Protein AF-A0A524IJQ8-F1 (afdb_monomer_lite)

Structure (mmCIF, N/CA/C/O backbone):
data_AF-A0A524IJQ8-F1
#
_entry.id   AF-A0A524IJQ8-F1
#
loop_
_atom_site.group_PDB
_atom_site.id
_atom_site.type_symbol
_atom_site.label_atom_id
_atom_site.label_alt_id
_atom_site.label_comp_id
_atom_site.label_asym_id
_atom_site.label_entity_id
_atom_site.label_seq_id
_atom_site.pdbx_PDB_ins_code
_atom_site.Cartn_x
_atom_site.Cartn_y
_atom_site.Cartn_z
_atom_site.occupancy
_atom_site.B_iso_or_equiv
_atom_site.auth_seq_id
_atom_site.auth_comp_id
_atom_site.auth_asym_id
_atom_site.auth_atom_id
_atom_site.pdbx_PDB_model_num
ATOM 1 N N . MET A 1 1 ? -50.136 13.865 43.814 1.00 52.06 1 MET A N 1
ATOM 2 C CA . MET A 1 1 ? -49.614 14.263 42.482 1.00 52.06 1 MET A CA 1
ATOM 3 C C . MET A 1 1 ? -48.362 13.489 42.038 1.00 52.06 1 MET A C 1
ATOM 5 O O . MET A 1 1 ? -48.319 13.094 40.882 1.00 52.06 1 MET A O 1
ATOM 9 N N . ARG A 1 2 ? -47.413 13.146 42.930 1.00 57.34 2 ARG A N 1
ATOM 10 C CA . ARG A 1 2 ? -46.189 12.368 42.601 1.00 57.34 2 ARG A CA 1
ATOM 11 C C . ARG A 1 2 ? -46.403 10.997 41.925 1.00 57.34 2 ARG A C 1
ATOM 13 O O . ARG A 1 2 ? -45.653 10.649 41.022 1.00 57.34 2 ARG A O 1
ATOM 20 N N . LYS A 1 3 ? -47.441 10.234 42.301 1.00 52.66 3 LYS A N 1
ATOM 21 C CA . LYS A 1 3 ? -47.717 8.907 41.701 1.00 52.66 3 LYS A CA 1
ATOM 22 C C . LYS A 1 3 ? -48.131 8.968 40.224 1.00 52.66 3 LYS A C 1
ATOM 24 O O . LYS A 1 3 ? -47.786 8.068 39.473 1.00 52.66 3 LYS A O 1
ATOM 29 N N . ARG A 1 4 ? -48.835 10.026 39.796 1.00 54.62 4 ARG A N 1
ATOM 30 C CA . ARG A 1 4 ? -49.252 10.182 38.390 1.00 54.62 4 ARG A CA 1
ATOM 31 C C . ARG A 1 4 ? -48.073 10.568 37.496 1.00 54.62 4 ARG A C 1
ATOM 33 O O . ARG A 1 4 ? -47.954 9.999 36.426 1.00 54.62 4 ARG A O 1
ATOM 40 N N . GLN A 1 5 ? -47.176 11.437 37.976 1.00 55.03 5 GLN A N 1
ATOM 41 C CA . GLN A 1 5 ? -45.940 11.814 37.269 1.00 55.03 5 GLN A CA 1
ATOM 42 C C . GLN A 1 5 ? -44.967 10.638 37.093 1.00 55.03 5 GLN A C 1
ATOM 44 O O . GLN A 1 5 ? -44.338 10.510 36.049 1.00 55.03 5 GLN A O 1
ATOM 49 N N . SER A 1 6 ? -44.861 9.758 38.093 1.00 57.97 6 SER A N 1
ATOM 50 C CA . SER A 1 6 ? -44.009 8.562 38.022 1.00 57.97 6 SER A CA 1
ATOM 51 C C . SER A 1 6 ? -44.513 7.533 36.998 1.00 57.97 6 SER A C 1
ATOM 53 O O . SER A 1 6 ? -43.705 6.874 36.338 1.00 57.97 6 SER A O 1
ATOM 55 N N . LEU A 1 7 ? -45.836 7.438 36.817 1.00 56.56 7 LEU A N 1
ATOM 56 C CA . LEU A 1 7 ? -46.455 6.529 35.853 1.00 56.56 7 LEU A CA 1
ATOM 57 C C . LEU A 1 7 ? -46.285 7.021 34.405 1.00 56.56 7 LEU A C 1
ATOM 59 O O . LEU A 1 7 ? -45.946 6.228 33.531 1.00 56.56 7 LEU A O 1
ATOM 63 N N . THR A 1 8 ? -46.444 8.326 34.148 1.00 59.12 8 THR A N 1
ATOM 64 C CA . THR A 1 8 ? -46.212 8.906 32.812 1.00 59.12 8 THR A CA 1
ATOM 65 C C . THR A 1 8 ? -44.748 8.835 32.391 1.00 59.12 8 THR A C 1
ATOM 67 O O . THR A 1 8 ? -44.467 8.551 31.230 1.00 59.12 8 THR A O 1
ATOM 70 N N . LEU A 1 9 ? -43.810 9.035 33.322 1.00 57.03 9 LEU A N 1
ATOM 71 C CA . LEU A 1 9 ? -42.379 8.960 33.018 1.00 57.03 9 LEU A CA 1
ATOM 72 C C . LEU A 1 9 ? -41.933 7.525 32.679 1.00 57.03 9 LEU A C 1
ATOM 74 O O . LEU A 1 9 ? -41.137 7.329 31.765 1.00 57.03 9 LEU A O 1
ATOM 78 N N . SER A 1 10 ? -42.498 6.517 33.353 1.00 57.72 10 SER A N 1
ATOM 79 C CA . SER A 1 10 ? -42.191 5.104 33.077 1.00 57.72 10 SER A CA 1
ATOM 80 C C . SER A 1 10 ? -42.754 4.625 31.734 1.00 57.72 10 SER A C 1
ATOM 82 O O . SER A 1 10 ? -42.102 3.843 31.045 1.00 57.72 10 SER A O 1
ATOM 84 N N . LEU A 1 11 ? -43.926 5.124 31.319 1.00 58.53 11 LEU A N 1
ATOM 85 C CA . LEU A 1 11 ? -44.509 4.792 30.012 1.00 58.53 11 LEU A CA 1
ATOM 86 C C . LEU A 1 11 ? -43.694 5.372 28.843 1.00 58.53 11 LEU A C 1
ATOM 88 O O . LEU A 1 11 ? -43.499 4.699 27.833 1.00 58.53 11 LEU A O 1
ATOM 92 N N . LEU A 1 12 ? -43.192 6.604 28.991 1.00 58.44 12 LEU A N 1
ATOM 93 C CA . LEU A 1 12 ? -42.365 7.278 27.982 1.00 58.44 12 LEU A CA 1
ATOM 94 C C . LEU A 1 12 ? -41.006 6.590 27.784 1.00 58.44 12 LEU A C 1
ATOM 96 O O . LEU A 1 12 ? -40.560 6.435 26.650 1.00 58.44 12 LEU A O 1
ATOM 100 N N . VAL A 1 13 ? -40.370 6.131 28.865 1.00 58.72 13 VAL A N 1
ATOM 101 C CA . VAL A 1 13 ? -39.088 5.405 28.791 1.00 58.72 13 VAL A CA 1
ATOM 102 C C . VAL A 1 13 ? -39.280 3.975 28.270 1.00 58.72 13 VAL A C 1
ATOM 104 O O . VAL A 1 13 ? -38.488 3.513 27.450 1.00 58.72 13 VAL A O 1
ATOM 107 N N . GLY A 1 14 ? -40.355 3.290 28.676 1.00 56.75 14 GLY A N 1
ATOM 108 C CA . GLY A 1 14 ? -40.681 1.947 28.184 1.00 56.75 14 GLY A CA 1
ATOM 109 C C . GLY A 1 14 ? -40.996 1.912 26.684 1.00 56.75 14 GLY A C 1
ATOM 110 O O . GLY A 1 14 ? -40.510 1.031 25.981 1.00 56.75 14 GLY A O 1
ATOM 111 N N . GLY A 1 15 ? -41.737 2.899 26.166 1.00 57.28 15 GLY A N 1
ATOM 112 C CA . GLY A 1 15 ? -42.049 2.999 24.733 1.00 57.28 15 GLY A CA 1
ATOM 113 C C . GLY A 1 15 ? -40.821 3.248 23.848 1.00 57.28 15 GLY A C 1
ATOM 114 O O . GLY A 1 15 ? -40.739 2.712 22.744 1.00 57.28 15 GLY A O 1
ATOM 115 N N . LEU A 1 16 ? -39.831 3.997 24.348 1.00 54.72 16 LEU A N 1
ATOM 116 C CA . LEU A 1 16 ? -38.603 4.303 23.607 1.00 54.72 16 LEU A CA 1
ATOM 117 C C . LEU A 1 16 ? -37.704 3.065 23.421 1.00 54.72 16 LEU A C 1
ATOM 119 O O . LEU A 1 16 ? -37.054 2.921 22.387 1.00 54.72 16 LEU A O 1
ATOM 123 N N . LEU A 1 17 ? -37.703 2.144 24.391 1.00 55.06 17 LEU A N 1
ATOM 124 C CA . LEU A 1 17 ? -36.926 0.899 24.334 1.00 55.06 17 LEU A CA 1
ATOM 125 C C . LEU A 1 17 ? -37.560 -0.163 23.419 1.00 55.06 17 LEU A C 1
ATOM 127 O O . LEU A 1 17 ? -36.838 -0.961 22.826 1.00 55.06 17 LEU A O 1
ATOM 131 N N . ILE A 1 18 ? -38.888 -0.149 23.253 1.00 56.28 18 ILE A N 1
ATOM 132 C CA . ILE A 1 18 ? -39.617 -1.076 22.365 1.00 56.28 18 ILE A CA 1
ATOM 133 C C . ILE A 1 18 ? -39.489 -0.659 20.889 1.00 56.28 18 ILE A C 1
ATOM 135 O O . ILE A 1 18 ? -39.557 -1.506 20.003 1.00 56.28 18 ILE A O 1
ATOM 139 N N . ALA A 1 19 ? -39.263 0.629 20.607 1.00 54.00 19 ALA A N 1
ATOM 140 C CA . ALA A 1 19 ? -39.053 1.130 19.248 1.00 54.00 19 ALA A CA 1
ATOM 141 C C . ALA A 1 19 ? -37.612 0.941 18.735 1.00 54.00 19 ALA A C 1
ATOM 143 O O . ALA A 1 19 ? -37.400 0.914 17.525 1.00 54.00 19 ALA A O 1
ATOM 144 N N . ALA A 1 20 ? -36.626 0.769 19.623 1.00 55.12 20 ALA A N 1
ATOM 145 C CA . ALA A 1 20 ? -35.216 0.592 19.261 1.00 55.12 20 ALA A CA 1
ATOM 146 C C . ALA A 1 20 ? -34.930 -0.558 18.259 1.00 55.12 20 ALA A C 1
ATOM 148 O O . ALA A 1 20 ? -34.135 -0.343 17.341 1.00 55.12 20 ALA A O 1
ATOM 149 N N . PRO A 1 21 ? -35.574 -1.744 18.345 1.00 57.12 21 PRO A N 1
ATOM 150 C CA . PRO A 1 21 ? -35.348 -2.827 17.387 1.00 57.12 21 PRO A CA 1
ATOM 151 C C . PRO A 1 21 ? -35.905 -2.502 15.995 1.00 57.12 21 PRO A C 1
ATOM 153 O O . PRO A 1 21 ? -35.326 -2.915 14.995 1.00 57.12 21 PRO A O 1
ATOM 156 N N . LEU A 1 22 ? -36.991 -1.722 15.910 1.00 53.06 22 LEU A N 1
ATOM 157 C CA . LEU A 1 22 ? -37.611 -1.332 14.637 1.00 53.06 22 LEU A CA 1
ATOM 158 C C . LEU A 1 22 ? -36.740 -0.343 13.846 1.00 53.06 22 LEU A C 1
ATOM 160 O O . LEU A 1 22 ? -36.804 -0.317 12.620 1.00 53.06 22 LEU A O 1
ATOM 164 N N . VAL A 1 23 ? -35.879 0.426 14.524 1.00 55.62 23 VAL A N 1
ATOM 165 C CA . VAL A 1 23 ? -34.910 1.324 13.869 1.00 55.62 23 VAL A CA 1
ATOM 166 C C . VAL A 1 23 ? -33.710 0.563 13.288 1.00 55.62 23 VAL A C 1
ATOM 168 O O . VAL A 1 23 ? -33.052 1.062 12.381 1.00 55.62 23 VAL A O 1
ATOM 171 N N . ALA A 1 24 ? -33.433 -0.658 13.763 1.00 56.47 24 ALA A N 1
ATOM 172 C CA . ALA A 1 24 ? -32.321 -1.480 13.278 1.00 56.47 24 ALA A CA 1
ATOM 173 C C . ALA A 1 24 ? -32.620 -2.188 11.938 1.00 56.47 24 ALA A C 1
ATOM 175 O O . ALA A 1 24 ? -31.696 -2.645 11.266 1.00 56.47 24 ALA A O 1
ATOM 176 N N . GLN A 1 25 ? -33.890 -2.255 11.518 1.00 57.88 25 GLN A N 1
ATOM 177 C CA . GLN A 1 25 ? -34.320 -2.976 10.312 1.00 57.88 25 GLN A CA 1
ATOM 178 C C . GLN A 1 25 ? -33.968 -2.254 8.994 1.00 57.88 25 GLN A C 1
ATOM 180 O O . GLN A 1 25 ? -33.978 -2.878 7.936 1.00 57.88 25 GLN A O 1
ATOM 185 N N . ALA A 1 26 ? -33.648 -0.955 9.036 1.00 62.47 26 ALA A N 1
ATOM 186 C CA . ALA A 1 26 ? -33.332 -0.152 7.847 1.00 62.47 26 ALA A CA 1
ATOM 187 C C . ALA A 1 26 ? -31.846 -0.202 7.436 1.00 62.47 26 ALA A C 1
ATOM 189 O O . ALA A 1 26 ? -31.454 0.440 6.460 1.00 62.47 26 ALA A O 1
ATOM 190 N N . GLY A 1 27 ? -31.014 -0.943 8.177 1.00 72.38 27 GLY A N 1
ATOM 191 C CA . GLY A 1 27 ? -29.563 -0.798 8.094 1.00 72.38 27 GLY A CA 1
ATOM 192 C C . GLY A 1 27 ? -29.102 0.550 8.664 1.00 72.38 27 GLY A C 1
ATOM 193 O O . GLY A 1 27 ? -29.866 1.506 8.789 1.00 72.38 27 GLY A O 1
ATOM 194 N N . GLY A 1 28 ? -27.837 0.627 9.069 1.00 74.50 28 GLY A N 1
ATOM 195 C CA . GLY A 1 28 ? -27.259 1.827 9.668 1.00 74.50 28 GLY A CA 1
ATOM 196 C C . GLY A 1 28 ? -25.910 2.157 9.049 1.00 74.50 28 GLY A C 1
ATOM 197 O O . GLY A 1 28 ? -25.161 1.265 8.655 1.00 74.50 28 GLY A O 1
ATOM 198 N N . THR A 1 29 ? -25.580 3.444 8.983 1.00 76.94 29 THR A N 1
ATOM 199 C CA . THR A 1 29 ? -24.256 3.893 8.543 1.00 76.94 29 THR A CA 1
ATOM 200 C C . THR A 1 29 ? -23.332 4.010 9.747 1.00 76.94 29 THR A C 1
ATOM 202 O O . THR A 1 29 ? -23.527 4.875 10.602 1.00 76.94 29 THR A O 1
ATOM 205 N N . ILE A 1 30 ? -22.285 3.187 9.789 1.00 78.50 30 ILE A N 1
ATOM 206 C CA . ILE A 1 30 ? -21.204 3.335 10.767 1.00 78.50 30 ILE A CA 1
ATOM 207 C C . ILE A 1 30 ? -20.229 4.393 10.243 1.00 7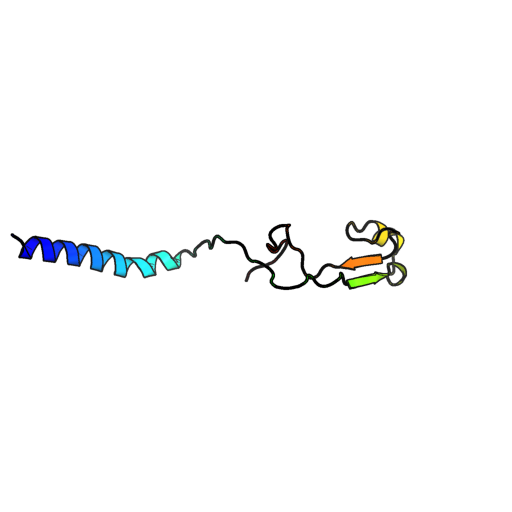8.50 30 ILE A C 1
ATOM 209 O O . ILE A 1 30 ? -19.685 4.266 9.147 1.00 78.50 30 ILE A O 1
ATOM 213 N N . LYS A 1 31 ? -20.006 5.453 11.025 1.00 86.56 31 LYS A N 1
ATOM 214 C CA . LYS A 1 31 ? -18.980 6.467 10.747 1.00 86.56 31 LYS A CA 1
ATOM 215 C C . LYS A 1 31 ? -17.797 6.250 11.679 1.00 86.56 31 LYS A C 1
ATOM 217 O O . LYS A 1 31 ? -17.970 6.170 12.890 1.00 86.56 31 LYS A O 1
ATOM 222 N N . GLY A 1 32 ? -16.595 6.191 11.120 1.00 88.38 32 GLY A N 1
ATOM 223 C CA . GLY A 1 32 ? -15.373 6.015 11.895 1.00 88.38 32 GLY A CA 1
ATOM 224 C C . GLY A 1 32 ? -14.136 5.949 11.011 1.00 88.38 32 GLY A C 1
ATOM 225 O O . GLY A 1 32 ? -14.233 5.941 9.785 1.00 88.38 32 GLY A O 1
ATOM 226 N N . LYS A 1 33 ? -12.965 5.908 11.649 1.00 90.81 33 LYS A N 1
ATOM 227 C CA . LYS A 1 33 ? -11.676 5.703 10.986 1.00 90.81 33 LYS A CA 1
ATOM 228 C C . LYS A 1 33 ? -11.133 4.337 11.378 1.00 90.81 33 LYS A C 1
ATOM 230 O O . LYS A 1 33 ? -10.933 4.082 12.562 1.00 90.81 33 LYS A O 1
ATOM 235 N N . VAL A 1 34 ? -10.846 3.496 10.389 1.00 91.31 34 VAL A N 1
ATOM 236 C CA . VAL A 1 34 ? -10.118 2.244 10.611 1.00 91.31 34 VAL A CA 1
ATOM 237 C C . VAL A 1 34 ? -8.628 2.546 10.544 1.00 91.31 34 VAL A C 1
ATOM 239 O O . VAL A 1 34 ? -8.143 3.079 9.547 1.00 91.31 34 VAL A O 1
ATOM 242 N N . THR A 1 35 ? -7.901 2.247 11.614 1.00 93.69 35 THR A N 1
ATOM 243 C CA . THR A 1 35 ? -6.461 2.507 11.711 1.00 93.69 35 THR A CA 1
ATOM 244 C C . THR A 1 35 ? -5.665 1.220 11.606 1.00 93.69 35 THR A C 1
ATOM 246 O O . THR A 1 35 ? -5.981 0.247 12.288 1.00 93.69 35 THR A O 1
ATOM 249 N N . PHE A 1 36 ? -4.593 1.237 10.818 1.00 93.12 36 PHE A N 1
ATOM 250 C CA . PHE A 1 36 ? -3.634 0.139 10.772 1.00 93.12 36 PHE A CA 1
ATOM 251 C C . PHE A 1 36 ? -2.622 0.267 11.915 1.00 93.12 36 PHE A C 1
ATOM 253 O O . PHE A 1 36 ? -1.951 1.295 12.061 1.00 93.12 36 PHE A O 1
ATOM 260 N N . SER A 1 37 ? -2.503 -0.778 12.731 1.00 92.19 37 SER A N 1
ATOM 261 C CA . SER A 1 37 ? -1.489 -0.871 13.778 1.00 92.19 37 SER A CA 1
ATOM 262 C C . SER A 1 37 ? -0.225 -1.553 13.242 1.00 92.19 37 SER A C 1
ATOM 264 O O . SER A 1 37 ? -0.281 -2.487 12.451 1.00 92.19 37 SER A O 1
ATOM 266 N N . GLY A 1 38 ? 0.944 -1.077 13.677 1.00 91.31 38 GLY A N 1
ATOM 267 C CA . GLY A 1 38 ? 2.237 -1.647 13.286 1.00 91.31 38 GLY A CA 1
ATOM 268 C C . GLY A 1 38 ? 2.908 -0.970 12.088 1.00 91.31 38 GLY A C 1
ATOM 269 O O . GLY A 1 38 ? 2.577 0.156 11.703 1.00 91.31 38 GLY A O 1
ATOM 270 N N . LYS A 1 39 ? 3.936 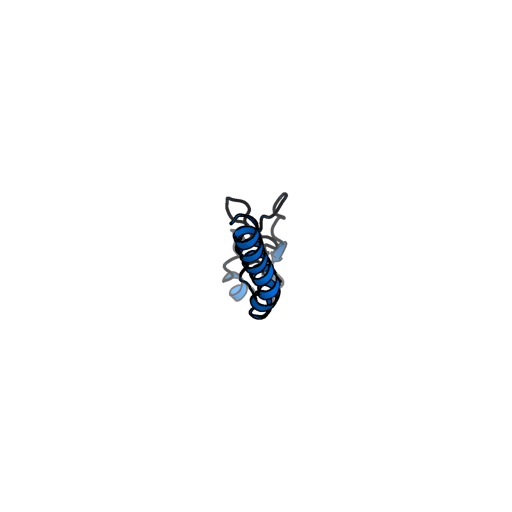-1.639 11.557 1.00 92.88 39 LYS A N 1
ATOM 271 C CA . LYS A 1 39 ? 4.729 -1.166 10.418 1.00 92.88 39 LYS A CA 1
ATOM 272 C C . LYS A 1 39 ? 4.051 -1.600 9.123 1.00 92.88 39 LYS A C 1
ATOM 274 O O . LYS A 1 39 ? 3.760 -2.779 8.955 1.00 92.88 39 LYS A O 1
ATOM 279 N N . VAL A 1 40 ? 3.840 -0.656 8.208 1.00 93.56 40 VAL A N 1
ATOM 280 C CA . VAL A 1 40 ? 3.326 -0.954 6.865 1.00 93.56 40 VAL A CA 1
ATOM 281 C C . VAL A 1 40 ? 4.310 -1.903 6.165 1.00 93.56 40 VAL A C 1
ATOM 283 O O . VAL A 1 40 ? 5.500 -1.571 6.095 1.00 93.56 40 VAL A O 1
ATOM 286 N N . PRO A 1 41 ? 3.857 -3.075 5.683 1.00 94.81 41 PRO A N 1
ATOM 287 C CA . PRO A 1 41 ? 4.716 -3.998 4.955 1.00 94.81 41 PRO A CA 1
ATOM 288 C C . PRO A 1 41 ? 5.330 -3.336 3.714 1.00 94.81 41 PRO A C 1
ATOM 290 O O . PRO A 1 41 ? 4.691 -2.477 3.095 1.00 94.81 41 PRO A O 1
ATOM 293 N N . PRO A 1 42 ? 6.561 -3.711 3.324 1.00 95.06 42 PRO A N 1
ATOM 294 C CA . PRO A 1 42 ? 7.115 -3.256 2.058 1.00 95.06 42 PRO A CA 1
ATOM 295 C C . PRO A 1 42 ? 6.230 -3.732 0.889 1.00 95.06 42 PRO A C 1
ATOM 297 O O . PRO A 1 42 ? 5.620 -4.800 0.982 1.00 95.06 42 PRO A O 1
ATOM 300 N N . PRO A 1 43 ? 6.149 -2.970 -0.217 1.00 95.88 43 PRO A N 1
ATOM 301 C CA . PRO A 1 43 ? 5.402 -3.397 -1.393 1.00 95.88 43 PRO A CA 1
ATOM 302 C C . PRO A 1 43 ? 5.952 -4.706 -1.961 1.00 95.88 43 PRO A C 1
ATOM 304 O O . PRO A 1 43 ? 7.160 -4.935 -1.970 1.00 95.88 43 PRO A O 1
ATOM 307 N N . LYS A 1 44 ? 5.065 -5.539 -2.502 1.00 96.25 44 LYS A N 1
ATOM 308 C CA . LYS A 1 44 ? 5.464 -6.717 -3.267 1.00 96.25 44 LYS A CA 1
ATOM 309 C C . LYS A 1 44 ? 5.898 -6.305 -4.668 1.00 96.25 44 LYS A C 1
ATOM 311 O O . LYS A 1 44 ? 5.196 -5.552 -5.345 1.00 96.25 44 LYS A O 1
ATOM 316 N N . GLU A 1 45 ? 7.029 -6.838 -5.105 1.00 96.12 45 GLU A N 1
ATOM 317 C CA . GLU A 1 45 ? 7.653 -6.493 -6.379 1.00 96.12 45 GLU A CA 1
ATOM 318 C C . GLU A 1 45 ? 7.342 -7.516 -7.470 1.00 96.12 45 GLU A C 1
ATOM 320 O O . GLU A 1 45 ? 7.415 -8.731 -7.262 1.00 96.12 45 GLU A O 1
ATOM 325 N N . PHE A 1 46 ? 7.020 -7.012 -8.661 1.00 95.88 46 PHE A N 1
ATOM 326 C CA . PHE A 1 46 ? 6.838 -7.832 -9.854 1.00 95.88 46 PHE A CA 1
ATOM 327 C C . PHE A 1 46 ? 7.556 -7.202 -11.043 1.00 95.88 46 PHE A C 1
ATOM 329 O O . PHE A 1 46 ? 7.116 -6.179 -11.567 1.00 95.88 46 PHE A O 1
ATOM 336 N N . ALA A 1 47 ? 8.639 -7.833 -11.493 1.00 96.38 47 ALA A N 1
ATOM 337 C CA . ALA A 1 47 ? 9.376 -7.390 -12.671 1.00 96.38 47 ALA A CA 1
ATOM 338 C C . ALA A 1 47 ? 8.498 -7.470 -13.929 1.00 96.38 47 ALA A C 1
ATOM 340 O O . ALA A 1 47 ? 7.933 -8.527 -14.232 1.00 96.38 47 ALA A O 1
ATOM 341 N N . PHE A 1 48 ? 8.407 -6.376 -14.688 1.00 95.88 48 PHE A N 1
ATOM 342 C CA . PHE A 1 48 ? 7.598 -6.314 -15.907 1.00 95.88 48 PHE A CA 1
ATOM 343 C C . PHE A 1 48 ? 8.094 -7.253 -17.007 1.00 95.88 48 PHE A C 1
ATOM 345 O O . PHE A 1 48 ? 7.287 -7.726 -17.803 1.00 95.88 48 PHE A O 1
ATOM 352 N N . SER A 1 49 ? 9.384 -7.597 -17.007 1.00 95.19 49 SER A N 1
ATOM 353 C CA . SER A 1 49 ? 9.987 -8.574 -17.927 1.00 95.19 49 SER A CA 1
ATOM 354 C C . SER A 1 49 ? 9.377 -9.975 -17.837 1.00 95.19 49 SER A C 1
ATOM 356 O O . SER A 1 49 ? 9.491 -10.752 -18.780 1.00 95.19 49 SER A O 1
ATOM 358 N N . LYS A 1 50 ? 8.706 -10.304 -16.726 1.00 94.69 50 LYS A N 1
ATOM 359 C CA . LYS A 1 50 ? 8.020 -11.591 -16.539 1.00 94.69 50 LYS A CA 1
ATOM 360 C C . LYS A 1 50 ? 6.623 -11.634 -17.163 1.00 94.69 50 LYS A C 1
ATOM 362 O O . LYS A 1 50 ? 5.975 -12.675 -17.112 1.00 94.69 50 LYS A O 1
ATOM 367 N N . PHE A 1 51 ? 6.139 -10.522 -17.718 1.00 93.62 51 PHE A N 1
ATOM 368 C CA . PHE A 1 51 ? 4.810 -10.426 -18.314 1.00 93.62 51 PHE A CA 1
ATOM 369 C C . PHE A 1 51 ? 4.899 -10.332 -19.844 1.00 93.62 51 PHE A C 1
ATOM 371 O O . PHE A 1 51 ? 5.835 -9.724 -20.358 1.00 93.62 51 PHE A O 1
ATOM 378 N N . PRO A 1 52 ? 3.909 -10.861 -20.589 1.00 95.19 52 PRO A N 1
ATOM 379 C CA . PRO A 1 52 ? 3.959 -10.915 -22.056 1.00 95.19 52 PRO A CA 1
ATOM 380 C C . PRO A 1 52 ? 4.066 -9.559 -22.774 1.00 95.19 52 PRO A C 1
ATOM 382 O O . PRO A 1 52 ? 4.496 -9.512 -23.921 1.00 95.19 52 PRO A O 1
ATOM 385 N N . ASN A 1 53 ? 3.664 -8.456 -22.132 1.00 94.50 53 ASN A N 1
ATOM 386 C CA . ASN A 1 53 ? 3.697 -7.117 -22.726 1.00 94.50 53 ASN A CA 1
ATOM 387 C C . ASN A 1 53 ? 4.356 -6.096 -21.778 1.00 94.50 53 ASN A C 1
ATOM 389 O O . ASN A 1 53 ? 3.661 -5.276 -21.167 1.00 94.50 53 ASN A O 1
ATOM 393 N N . PRO A 1 54 ? 5.695 -6.121 -21.646 1.00 92.44 54 PRO A N 1
ATOM 394 C CA . PRO A 1 54 ? 6.406 -5.272 -20.694 1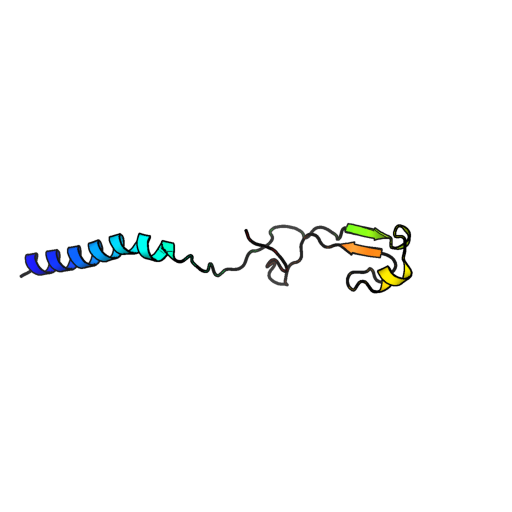.00 92.44 54 PRO A CA 1
ATOM 395 C C . PRO A 1 54 ? 6.229 -3.782 -21.005 1.00 92.44 54 PRO A C 1
ATOM 397 O O . PRO A 1 54 ? 6.069 -2.984 -20.085 1.00 92.44 54 PRO A O 1
ATOM 400 N N . ALA A 1 55 ? 6.176 -3.396 -22.285 1.00 92.50 55 ALA A N 1
ATOM 401 C CA . ALA A 1 55 ? 5.997 -2.003 -22.699 1.00 92.50 55 ALA A CA 1
ATOM 402 C C . ALA A 1 55 ? 4.650 -1.419 -22.239 1.00 92.50 55 ALA A C 1
ATOM 404 O O . ALA A 1 55 ? 4.590 -0.275 -21.788 1.00 92.50 55 ALA A O 1
ATOM 405 N N . PHE A 1 56 ? 3.571 -2.208 -22.297 1.00 94.06 56 PHE A N 1
ATOM 406 C CA . PHE A 1 56 ? 2.292 -1.813 -21.711 1.00 94.06 56 PHE A CA 1
ATOM 407 C C . PHE A 1 56 ? 2.382 -1.719 -20.185 1.00 94.06 56 PHE A C 1
ATOM 409 O O . PHE A 1 56 ? 1.895 -0.751 -19.600 1.00 94.06 56 PHE A O 1
ATOM 416 N N . CYS A 1 57 ? 3.045 -2.682 -19.537 1.00 94.06 57 CYS A N 1
ATOM 417 C CA . CYS A 1 57 ? 3.176 -2.706 -18.083 1.00 94.06 57 CYS A CA 1
ATOM 418 C C . CYS A 1 57 ? 3.879 -1.459 -17.515 1.00 94.06 57 CYS A C 1
ATOM 420 O O . CYS A 1 57 ? 3.474 -0.984 -16.454 1.00 94.06 57 CYS A O 1
ATOM 422 N N . LYS A 1 58 ? 4.826 -0.850 -18.248 1.00 93.25 58 LYS A N 1
ATOM 423 C CA . LYS A 1 58 ? 5.480 0.421 -17.858 1.00 93.25 58 LYS A CA 1
ATOM 424 C C . LYS A 1 58 ? 4.506 1.595 -17.667 1.00 93.25 58 LYS A C 1
ATOM 426 O O . LYS A 1 58 ? 4.815 2.559 -16.963 1.00 93.25 58 LYS A O 1
ATOM 431 N N . LYS A 1 59 ? 3.297 1.522 -18.239 1.00 94.06 59 LYS A N 1
ATOM 432 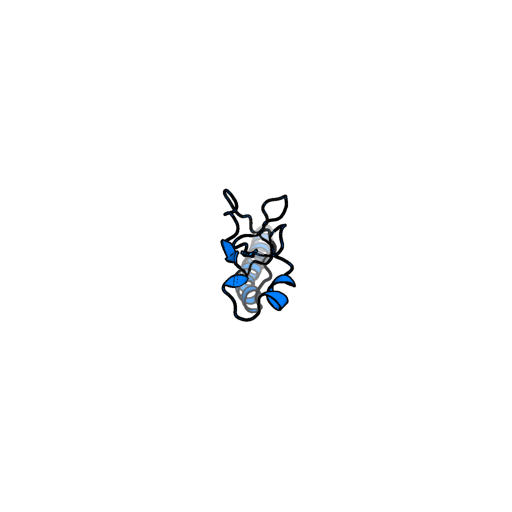C CA . LYS A 1 59 ? 2.235 2.523 -18.031 1.00 94.06 59 LYS A CA 1
ATOM 433 C C . LYS A 1 59 ? 1.573 2.428 -16.653 1.00 94.06 59 LYS A C 1
ATOM 435 O O . LYS A 1 59 ? 0.791 3.308 -16.305 1.00 94.06 59 LYS A O 1
ATOM 440 N N . ASN A 1 60 ? 1.879 1.404 -15.853 1.00 93.50 60 ASN A N 1
ATOM 441 C CA . ASN A 1 60 ? 1.327 1.268 -14.509 1.00 93.50 60 ASN A CA 1
ATOM 442 C C . ASN A 1 60 ? 1.737 2.473 -13.631 1.00 93.50 60 ASN A C 1
ATOM 444 O O . ASN A 1 60 ? 2.919 2.833 -13.600 1.00 93.50 60 ASN A O 1
ATOM 448 N N . PRO A 1 61 ? 0.797 3.121 -12.922 1.00 93.31 61 PRO A N 1
ATOM 449 C CA . PRO A 1 61 ? 1.122 4.231 -12.027 1.00 93.31 61 PRO A CA 1
ATOM 450 C C . PRO A 1 61 ? 1.904 3.780 -10.785 1.00 93.31 61 PRO A C 1
ATOM 452 O O . PRO A 1 61 ? 2.698 4.548 -10.253 1.00 93.31 61 PRO A O 1
ATOM 455 N N . SER A 1 62 ? 1.720 2.533 -10.344 1.00 93.62 62 SER A N 1
ATOM 456 C CA . SER A 1 62 ? 2.406 1.940 -9.194 1.00 93.62 62 SER A CA 1
ATOM 457 C C . SER A 1 62 ? 3.616 1.127 -9.654 1.00 93.62 62 SER A C 1
ATOM 459 O O . SER A 1 62 ? 3.607 -0.109 -9.660 1.00 93.62 62 SER A O 1
ATOM 461 N N . LYS A 1 63 ? 4.652 1.847 -10.083 1.00 95.56 63 LYS A N 1
ATOM 462 C CA . LYS A 1 63 ? 5.947 1.304 -10.502 1.00 95.56 63 LYS A CA 1
ATOM 463 C C . LYS A 1 63 ? 7.089 1.895 -9.679 1.00 95.56 63 LYS A C 1
ATOM 465 O O . LYS A 1 63 ? 6.905 2.903 -8.995 1.00 95.56 63 LYS A O 1
ATOM 470 N N . ASP A 1 64 ? 8.235 1.233 -9.711 1.00 95.06 64 ASP A N 1
ATOM 471 C CA . ASP A 1 64 ? 9.482 1.746 -9.149 1.00 95.06 64 ASP A CA 1
ATOM 472 C C . ASP A 1 64 ? 10.003 2.973 -9.920 1.00 95.06 64 ASP A C 1
ATOM 474 O O . ASP A 1 64 ? 9.374 3.470 -10.858 1.00 95.06 64 ASP A O 1
ATOM 478 N N . LYS A 1 65 ? 11.140 3.515 -9.471 1.00 93.75 65 LYS A N 1
ATOM 479 C CA . LYS A 1 65 ? 11.738 4.721 -10.066 1.00 93.75 65 LYS A CA 1
ATOM 480 C C . LYS A 1 65 ? 12.237 4.476 -11.489 1.00 93.75 65 LYS A C 1
ATOM 482 O O . LYS A 1 65 ? 12.097 5.360 -12.327 1.00 93.75 65 LYS A O 1
ATOM 487 N N . ASP A 1 66 ? 12.763 3.283 -11.740 1.00 93.00 66 ASP A N 1
ATOM 488 C CA . ASP A 1 66 ? 13.298 2.879 -13.044 1.00 93.00 66 ASP A CA 1
ATOM 489 C C . ASP A 1 66 ? 12.174 2.509 -14.028 1.00 93.00 66 ASP A C 1
ATOM 491 O O . ASP A 1 66 ? 12.329 2.558 -15.247 1.00 93.00 66 ASP A O 1
ATOM 495 N N . GLY A 1 67 ? 10.987 2.218 -13.494 1.00 94.06 67 GLY A N 1
ATOM 496 C CA . GLY A 1 67 ? 9.778 1.934 -14.243 1.00 94.06 67 GLY A CA 1
ATOM 497 C C . GLY A 1 67 ? 9.723 0.526 -14.828 1.00 94.06 67 GLY A C 1
ATOM 498 O O . GLY A 1 67 ? 8.921 0.283 -15.732 1.00 94.06 67 GLY A O 1
ATOM 499 N N . ASP A 1 68 ? 10.539 -0.389 -14.309 1.00 95.25 68 ASP A N 1
ATOM 500 C CA . ASP A 1 68 ? 10.660 -1.780 -14.754 1.00 95.25 68 ASP A CA 1
ATOM 501 C C . ASP A 1 68 ? 9.989 -2.777 -13.795 1.00 95.25 68 ASP A C 1
ATOM 503 O O . ASP A 1 68 ? 9.758 -3.935 -14.164 1.00 95.25 68 ASP A O 1
ATOM 507 N N . THR A 1 69 ? 9.600 -2.327 -12.598 1.00 96.75 69 THR A N 1
ATOM 508 C CA . THR A 1 69 ? 8.975 -3.171 -11.573 1.00 96.75 69 THR A CA 1
ATOM 509 C C . THR A 1 69 ? 7.640 -2.597 -11.123 1.00 96.75 69 THR A C 1
ATOM 511 O O . THR A 1 69 ? 7.533 -1.424 -10.768 1.00 96.75 69 THR A O 1
ATOM 514 N N . ARG A 1 70 ? 6.603 -3.439 -11.057 1.00 96.56 70 ARG A N 1
ATOM 515 C CA . ARG A 1 70 ? 5.349 -3.105 -10.371 1.00 96.56 70 ARG A CA 1
ATOM 516 C C . ARG A 1 70 ? 5.553 -3.160 -8.864 1.00 96.56 70 ARG A C 1
ATOM 518 O O . ARG A 1 70 ? 5.989 -4.187 -8.349 1.00 96.56 70 ARG A O 1
ATOM 525 N N . LEU A 1 71 ? 5.096 -2.128 -8.166 1.00 96.50 71 LEU A N 1
ATOM 526 C CA . LEU A 1 71 ? 5.002 -2.112 -6.709 1.00 96.50 71 LEU A CA 1
ATOM 527 C C . LEU A 1 71 ? 3.546 -2.347 -6.301 1.00 96.50 71 LEU A C 1
ATOM 529 O O . LEU A 1 71 ? 2.689 -1.494 -6.531 1.00 96.50 71 LEU A O 1
ATOM 533 N N . LEU A 1 72 ? 3.243 -3.502 -5.712 1.00 94.75 72 LEU A N 1
ATOM 534 C CA . LEU A 1 72 ? 1.915 -3.809 -5.181 1.00 94.75 72 LEU A CA 1
ATOM 535 C C . LEU A 1 72 ? 1.903 -3.590 -3.668 1.00 94.75 72 LEU A C 1
ATOM 537 O O . LEU A 1 72 ? 2.528 -4.339 -2.921 1.00 94.75 72 LEU A O 1
ATOM 541 N N . LYS A 1 73 ? 1.185 -2.561 -3.219 1.00 93.94 73 LYS A N 1
ATOM 542 C CA . LYS A 1 73 ? 0.979 -2.288 -1.795 1.00 93.94 73 LYS A CA 1
ATOM 543 C C . LYS A 1 73 ? -0.218 -3.093 -1.311 1.00 93.94 73 LYS A C 1
ATOM 545 O O . LYS A 1 73 ? -1.308 -2.943 -1.848 1.00 93.94 73 LYS A O 1
ATOM 550 N N . GLU A 1 74 ? 0.001 -3.937 -0.315 1.00 92.12 74 GLU A N 1
ATOM 551 C CA . GLU A 1 74 ? -1.079 -4.673 0.352 1.00 92.12 74 GLU A CA 1
ATOM 552 C C . GLU A 1 74 ? -1.823 -3.785 1.354 1.00 92.12 74 GLU A C 1
ATOM 554 O O . GLU A 1 74 ? -3.037 -3.881 1.501 1.00 92.12 74 GLU A O 1
ATOM 559 N N . VAL A 1 75 ? -1.094 -2.875 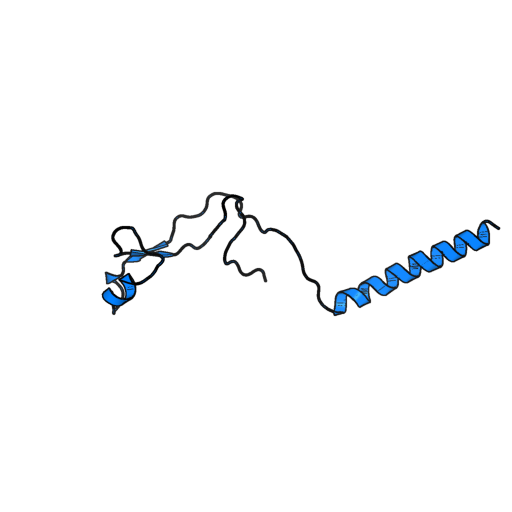2.003 1.00 93.75 75 VAL A N 1
ATOM 560 C CA . VAL A 1 75 ? -1.640 -1.929 2.971 1.00 93.75 75 VAL A CA 1
ATOM 561 C C . VAL A 1 75 ? -1.277 -0.517 2.540 1.00 93.75 75 VAL A C 1
ATOM 563 O O . VAL A 1 75 ? -0.104 -0.180 2.370 1.00 93.75 75 VAL A O 1
ATOM 566 N N . GLU A 1 76 ? -2.295 0.324 2.401 1.00 93.69 76 GLU A N 1
ATOM 567 C CA . GLU A 1 76 ? -2.136 1.753 2.171 1.00 93.69 76 GLU A CA 1
ATOM 568 C C . GLU A 1 76 ? -2.720 2.525 3.349 1.00 93.69 76 GLU A C 1
ATOM 570 O O . GLU A 1 76 ? -3.856 2.294 3.759 1.00 93.69 76 GLU A O 1
ATOM 575 N N . VAL A 1 77 ? -1.935 3.454 3.894 1.00 95.00 77 VAL A N 1
ATOM 576 C CA . VAL A 1 77 ? -2.353 4.302 5.012 1.00 95.00 77 VAL A CA 1
ATOM 577 C C . VAL A 1 77 ? -2.159 5.780 4.698 1.00 95.00 77 VAL A C 1
ATOM 579 O O . VAL A 1 77 ? -1.307 6.161 3.893 1.00 95.00 77 VAL A O 1
ATOM 582 N N . ASP A 1 78 ? -2.959 6.631 5.332 1.00 92.19 78 ASP A N 1
ATOM 583 C CA . ASP A 1 78 ? -2.724 8.073 5.390 1.00 92.19 78 ASP A CA 1
ATOM 584 C C . ASP A 1 78 ? -1.696 8.464 6.472 1.00 92.19 78 ASP A C 1
ATOM 586 O O . ASP A 1 78 ? -1.197 7.629 7.228 1.00 92.19 78 ASP A O 1
ATOM 590 N N . GLY A 1 79 ? -1.383 9.763 6.561 1.00 88.31 79 GLY A N 1
ATOM 591 C CA . GLY A 1 79 ? -0.456 10.303 7.565 1.00 88.31 79 GLY A CA 1
ATOM 592 C C . GLY A 1 79 ? -0.919 10.129 9.019 1.00 88.31 79 GLY A C 1
ATOM 593 O O . GLY A 1 79 ? -0.111 10.233 9.934 1.00 88.31 79 GLY A O 1
ATOM 594 N N . SER A 1 80 ? -2.197 9.814 9.243 1.00 90.44 80 SER A N 1
ATOM 595 C CA . SER A 1 80 ? -2.782 9.493 10.550 1.00 90.44 80 SER A CA 1
ATOM 596 C C . SER A 1 80 ? -2.918 7.983 10.804 1.00 90.44 80 SER A C 1
ATOM 598 O O . SER A 1 80 ? -3.589 7.585 11.759 1.00 90.44 80 SER A O 1
ATOM 600 N N . LYS A 1 81 ? -2.295 7.145 9.959 1.00 91.81 81 LYS A N 1
ATOM 601 C CA . LYS A 1 81 ? -2.405 5.673 9.942 1.00 91.81 81 LYS A CA 1
ATOM 602 C C . LYS A 1 81 ? -3.806 5.136 9.615 1.00 91.81 81 LYS A C 1
ATOM 604 O O . LYS A 1 81 ? -4.085 3.964 9.867 1.00 91.81 81 LYS A O 1
ATOM 609 N N . GLY A 1 82 ? -4.691 5.966 9.066 1.00 94.12 82 GLY A N 1
ATOM 610 C CA . GLY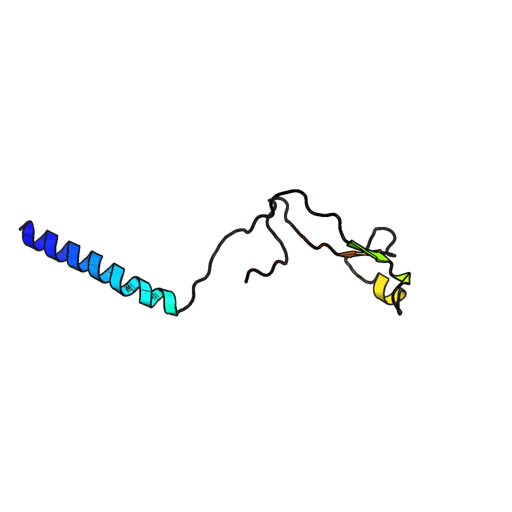 A 1 82 ? -5.997 5.535 8.571 1.00 94.12 82 GLY A CA 1
ATOM 611 C C . GLY A 1 82 ? -5.844 4.694 7.308 1.00 94.12 82 GLY A C 1
ATOM 612 O O . GLY A 1 82 ? -5.088 5.082 6.419 1.00 94.12 82 GLY A O 1
ATOM 613 N N . LEU A 1 83 ? -6.532 3.552 7.227 1.00 94.19 83 LEU A N 1
ATOM 614 C CA . LEU A 1 83 ? -6.540 2.708 6.031 1.00 94.19 83 LEU A CA 1
ATOM 615 C C . LEU A 1 83 ? -7.146 3.457 4.839 1.00 94.19 83 LEU A C 1
ATOM 617 O O . LEU A 1 83 ? -8.178 4.118 4.959 1.00 94.19 83 LEU A O 1
ATOM 621 N N . LYS A 1 84 ? -6.515 3.310 3.674 1.00 93.31 84 LYS A N 1
ATOM 622 C CA . LYS A 1 84 ? -7.009 3.789 2.379 1.00 93.31 84 LYS A CA 1
ATOM 623 C C . LYS A 1 84 ? -7.364 2.615 1.483 1.00 93.31 84 LYS A C 1
ATOM 625 O O . LYS A 1 84 ? -6.764 1.553 1.602 1.00 93.31 84 LYS A O 1
ATOM 630 N N . ASN A 1 85 ? -8.295 2.844 0.555 1.00 89.69 85 ASN A N 1
ATOM 631 C CA . ASN A 1 85 ? -8.678 1.878 -0.483 1.00 89.69 85 ASN A CA 1
ATOM 632 C C . ASN A 1 85 ? -9.056 0.491 0.080 1.00 89.69 85 ASN A C 1
ATOM 634 O O . ASN A 1 85 ? -8.913 -0.519 -0.602 1.00 89.69 85 ASN A O 1
ATOM 638 N N . ALA A 1 86 ? -9.511 0.446 1.333 1.00 87.12 86 ALA A N 1
ATOM 639 C CA . ALA A 1 86 ? -9.856 -0.781 2.029 1.00 87.12 86 ALA A CA 1
ATOM 640 C C . ALA A 1 86 ? -11.359 -1.043 1.917 1.00 87.12 86 ALA A C 1
ATOM 642 O O . ALA A 1 86 ? -12.171 -0.124 2.042 1.00 87.12 86 ALA A O 1
ATOM 643 N N . VAL A 1 87 ? -11.718 -2.307 1.719 1.00 85.81 87 VAL A N 1
ATOM 644 C CA . VAL A 1 87 ? -13.098 -2.776 1.845 1.00 85.81 87 VAL A CA 1
ATOM 645 C C . VAL A 1 87 ? -13.308 -3.207 3.291 1.00 85.81 87 VAL A C 1
ATOM 647 O O . VAL A 1 87 ? -12.550 -4.024 3.810 1.00 85.81 87 VAL A O 1
ATOM 650 N N . VAL A 1 88 ? -14.322 -2.638 3.939 1.00 76.19 88 VAL A N 1
ATOM 651 C CA . VAL A 1 88 ? -14.792 -3.056 5.264 1.00 76.19 88 VAL A CA 1
ATOM 652 C C . VAL A 1 88 ? -16.071 -3.852 5.026 1.00 76.19 88 VAL A C 1
ATOM 654 O O . VAL A 1 88 ? -17.023 -3.298 4.477 1.00 76.19 88 VAL A O 1
ATOM 657 N N . ALA A 1 89 ? -16.048 -5.142 5.357 1.00 75.06 89 ALA A N 1
ATOM 658 C CA . ALA A 1 89 ? -17.163 -6.073 5.189 1.00 75.06 89 ALA A CA 1
ATOM 659 C C . ALA A 1 89 ? -17.738 -6.481 6.548 1.00 75.06 89 ALA A C 1
ATOM 661 O O . ALA A 1 89 ? -16.948 -6.518 7.521 1.00 75.06 89 ALA A O 1
#

Sequence (89 aa):
MRKRQSLTLSLLVGGLLIAAPLVAQAGGTIKGKVTFSGKVPPPKEFAFSKFPNPAFCKKNPSKDKDGDTRLLKEVEVDGSKGLKNAVVA

Radius of gyration: 27.24 Å; chains: 1; bounding box: 63×26×65 Å

Foldseek 3Di:
DVVVVVVVVVVVVVVVVVCVVVVPVVPDDDDDFDADDDDFDFFDKDFLVVPPCSVVQLPDPQADPVSGIHTHGPFDADPVRTTDPDDDD

pLDDT: mean 81.37, std 16.77, range [52.06, 96.75]

Secondary structure (DSSP, 8-state):
-HHHHHHHHHHHHHHHHHHHHHHGGG--------B--SPPPPPEEEEGGGSS-HHHHTT-SSB-SSSSEEEE-S--B-TT-BB-S----